Protein AF-A0A2G3ABL8-F1 (afdb_monomer_lite)

Structure (mmCIF, N/CA/C/O backbone):
data_AF-A0A2G3ABL8-F1
#
_entry.id   AF-A0A2G3ABL8-F1
#
loop_
_atom_site.group_PDB
_atom_site.id
_atom_site.type_symbol
_atom_site.label_atom_id
_atom_site.label_alt_id
_atom_site.label_comp_id
_atom_site.label_asym_id
_atom_site.label_entity_id
_atom_site.label_seq_id
_atom_site.pdbx_PDB_ins_code
_atom_site.Cartn_x
_atom_site.Cartn_y
_atom_site.Cartn_z
_atom_site.occupancy
_atom_site.B_iso_or_equiv
_atom_site.auth_seq_id
_atom_site.auth_co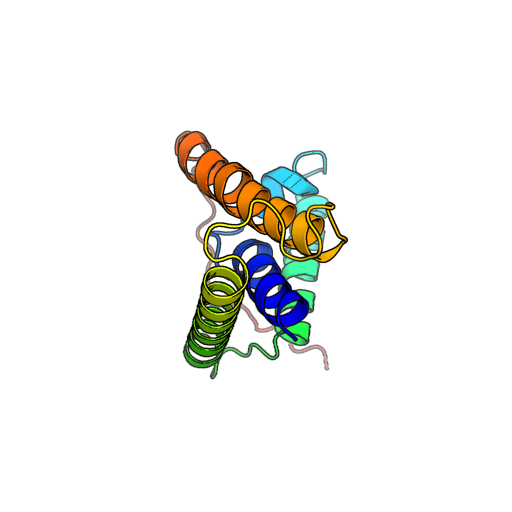mp_id
_atom_site.auth_asym_id
_atom_site.auth_atom_id
_atom_site.pdbx_PDB_model_num
ATOM 1 N N . MET A 1 1 ? 11.559 -7.646 -4.148 1.00 65.94 1 MET A N 1
ATOM 2 C CA . MET A 1 1 ? 11.955 -6.486 -3.322 1.00 65.94 1 MET A CA 1
ATOM 3 C C . MET A 1 1 ? 11.140 -5.271 -3.714 1.00 65.94 1 MET A C 1
ATOM 5 O O . MET A 1 1 ? 10.282 -4.926 -2.933 1.00 65.94 1 MET A O 1
ATOM 9 N N . VAL A 1 2 ? 11.293 -4.691 -4.909 1.00 76.44 2 VAL A N 1
ATOM 10 C CA . VAL A 1 2 ? 10.477 -3.528 -5.333 1.00 76.44 2 VAL A CA 1
ATOM 11 C C . VAL A 1 2 ? 8.969 -3.807 -5.232 1.00 76.44 2 VAL A C 1
ATOM 13 O O . VAL A 1 2 ? 8.258 -3.035 -4.600 1.00 76.44 2 VAL A O 1
ATOM 16 N N . ASP A 1 3 ? 8.511 -4.955 -5.743 1.00 79.88 3 ASP A N 1
ATOM 17 C CA . ASP A 1 3 ? 7.089 -5.334 -5.701 1.00 79.88 3 ASP A CA 1
ATOM 18 C C . ASP A 1 3 ? 6.549 -5.470 -4.271 1.00 79.88 3 ASP A C 1
ATOM 20 O O . ASP A 1 3 ? 5.438 -5.042 -3.988 1.00 79.88 3 ASP A O 1
ATOM 24 N N . SER A 1 4 ? 7.346 -6.015 -3.344 1.00 86.12 4 SER A N 1
ATOM 25 C CA . SER A 1 4 ? 6.947 -6.130 -1.936 1.00 86.12 4 SER A CA 1
ATOM 26 C C . SER A 1 4 ? 6.896 -4.763 -1.251 1.00 86.12 4 SER A C 1
ATOM 28 O O . SER A 1 4 ? 5.957 -4.501 -0.517 1.00 86.12 4 SER A O 1
ATOM 30 N N . CYS A 1 5 ? 7.842 -3.863 -1.544 1.00 89.06 5 CYS A N 1
ATOM 31 C CA . CYS A 1 5 ? 7.850 -2.508 -0.985 1.00 89.06 5 CYS A CA 1
ATOM 32 C C . CYS A 1 5 ? 6.624 -1.700 -1.432 1.00 89.06 5 CYS A C 1
ATOM 34 O O . CYS A 1 5 ? 6.020 -0.979 -0.641 1.00 89.06 5 CYS A O 1
ATOM 36 N N . LEU A 1 6 ? 6.251 -1.838 -2.706 1.00 86.56 6 LEU A N 1
ATOM 37 C CA . LEU A 1 6 ? 5.073 -1.186 -3.263 1.00 86.56 6 LEU A CA 1
ATOM 38 C C . LEU A 1 6 ? 3.788 -1.789 -2.682 1.00 86.56 6 LEU A C 1
ATOM 40 O O . LEU A 1 6 ? 2.892 -1.047 -2.274 1.00 86.56 6 LEU A O 1
ATOM 44 N N . ALA A 1 7 ? 3.708 -3.123 -2.617 1.00 88.19 7 ALA A N 1
ATOM 45 C CA . ALA A 1 7 ? 2.569 -3.848 -2.057 1.00 88.19 7 ALA A CA 1
ATOM 46 C C . ALA A 1 7 ? 2.321 -3.480 -0.588 1.00 88.19 7 ALA A C 1
ATOM 48 O O . ALA A 1 7 ? 1.176 -3.213 -0.217 1.00 88.19 7 ALA A O 1
ATOM 49 N N . ASP A 1 8 ? 3.385 -3.391 0.214 1.00 92.31 8 ASP A N 1
ATOM 50 C CA . ASP A 1 8 ? 3.321 -2.982 1.619 1.00 92.31 8 ASP A CA 1
ATOM 51 C C . ASP A 1 8 ? 2.736 -1.567 1.770 1.00 92.31 8 ASP A C 1
ATOM 53 O O . ASP A 1 8 ? 1.906 -1.326 2.646 1.00 92.31 8 ASP A O 1
ATOM 57 N N . ALA A 1 9 ? 3.096 -0.638 0.879 1.00 90.25 9 ALA A N 1
ATOM 58 C CA . ALA A 1 9 ? 2.546 0.715 0.894 1.00 90.25 9 ALA A CA 1
ATOM 59 C C . ALA A 1 9 ? 1.064 0.768 0.502 1.00 90.25 9 ALA A C 1
ATOM 61 O O . ALA A 1 9 ? 0.288 1.468 1.149 1.00 90.25 9 ALA A O 1
ATOM 62 N N . ILE A 1 10 ? 0.633 0.001 -0.506 1.00 87.25 10 ILE A N 1
ATOM 63 C CA . ILE A 1 10 ? -0.789 -0.043 -0.884 1.00 87.25 10 ILE A CA 1
ATOM 64 C C . ILE A 1 10 ? -1.639 -0.681 0.207 1.00 87.25 10 ILE A C 1
ATOM 66 O O . ILE A 1 10 ? -2.708 -0.160 0.527 1.00 87.25 10 ILE A O 1
ATOM 70 N N . ILE A 1 11 ? -1.204 -1.811 0.768 1.00 89.31 11 ILE A N 1
ATOM 71 C CA . ILE A 1 11 ? -1.994 -2.493 1.793 1.00 89.31 11 ILE A CA 1
ATOM 72 C C . ILE A 1 11 ? -2.070 -1.644 3.067 1.00 89.31 11 ILE A C 1
ATOM 74 O O . ILE A 1 11 ? -3.128 -1.596 3.696 1.00 89.31 11 ILE A O 1
ATOM 78 N N . TYR A 1 12 ? -0.996 -0.914 3.391 1.00 90.38 12 TYR A N 1
ATOM 79 C CA . TYR A 1 12 ? -1.000 0.092 4.445 1.00 90.38 12 TYR A CA 1
ATOM 80 C C . TYR A 1 12 ? -2.015 1.202 4.159 1.00 90.38 12 TYR A C 1
ATOM 82 O O . TYR A 1 12 ? -2.906 1.421 4.972 1.00 90.38 12 TYR A O 1
ATOM 90 N N . GLU A 1 13 ? -1.938 1.867 3.005 1.00 87.00 13 GLU A N 1
ATOM 91 C CA . GLU A 1 13 ? -2.852 2.963 2.653 1.00 87.00 13 GLU A CA 1
ATOM 92 C C . GLU A 1 13 ? -4.316 2.530 2.647 1.00 87.00 13 GLU A C 1
ATOM 94 O O . GLU A 1 13 ? -5.188 3.214 3.179 1.00 87.00 13 GLU A O 1
ATOM 99 N N . LEU A 1 14 ? -4.595 1.355 2.089 1.00 86.06 14 LEU A N 1
ATOM 100 C CA . LEU A 1 14 ? -5.953 0.854 1.950 1.00 86.06 14 LEU A CA 1
ATOM 101 C C . LEU A 1 14 ? -6.607 0.540 3.303 1.00 86.06 14 LEU A C 1
ATOM 103 O O . LEU A 1 14 ? -7.779 0.859 3.496 1.00 86.06 14 LEU A O 1
ATOM 107 N N . TRP A 1 15 ? -5.875 -0.106 4.215 1.00 87.06 15 TRP A N 1
ATOM 108 C CA . TRP A 1 15 ? -6.448 -0.668 5.445 1.00 87.06 15 TRP A CA 1
ATOM 109 C C . TRP A 1 15 ? -6.094 0.101 6.720 1.00 87.06 15 TRP A C 1
ATOM 111 O O . TRP A 1 15 ? -6.792 -0.049 7.717 1.00 87.06 15 TRP A O 1
ATOM 121 N N . VAL A 1 16 ? -5.015 0.884 6.723 1.00 86.56 16 VAL A N 1
ATOM 122 C CA . VAL A 1 16 ? -4.489 1.554 7.926 1.00 86.56 16 VAL A CA 1
ATOM 123 C C . VAL A 1 16 ? -4.381 3.070 7.743 1.00 86.56 16 VAL A C 1
ATOM 125 O O . VAL A 1 16 ? -4.754 3.800 8.653 1.00 86.56 16 VAL A O 1
ATOM 128 N N . GLY A 1 17 ? -3.867 3.540 6.601 1.00 77.12 17 GLY A N 1
ATOM 129 C CA . GLY A 1 17 ? -3.605 4.961 6.338 1.00 77.12 17 GLY A CA 1
ATOM 130 C C . GLY A 1 17 ? -4.843 5.776 5.951 1.00 77.12 17 GLY A C 1
ATOM 131 O O . GLY A 1 17 ? -4.972 6.930 6.351 1.00 77.12 17 GLY A O 1
ATOM 132 N N . SER A 1 18 ? -5.775 5.182 5.201 1.00 70.38 18 SER A N 1
ATOM 133 C CA . SER A 1 18 ? -7.065 5.799 4.880 1.00 70.38 18 SER A CA 1
ATOM 134 C C . SER A 1 18 ? -8.001 5.774 6.094 1.00 70.38 18 SER A C 1
ATOM 136 O O . SER A 1 18 ? -7.919 4.860 6.913 1.00 70.38 18 SER A O 1
ATOM 138 N N . ASN A 1 19 ? -8.974 6.695 6.160 1.00 64.56 19 ASN A N 1
ATOM 139 C CA . ASN A 1 19 ? -10.035 6.759 7.187 1.00 64.56 19 ASN A CA 1
ATOM 140 C C . ASN A 1 19 ? -10.929 5.491 7.275 1.00 64.56 19 ASN A C 1
ATOM 142 O O . ASN A 1 19 ? -12.007 5.518 7.861 1.00 64.56 19 ASN A O 1
ATOM 146 N N . GLY A 1 20 ? -10.551 4.381 6.640 1.00 63.66 20 GLY A N 1
ATOM 147 C CA . GLY A 1 20 ? -11.276 3.115 6.620 1.00 63.66 20 GLY A CA 1
ATOM 148 C C . GLY A 1 20 ? -12.503 3.096 5.720 1.00 63.66 20 GLY A C 1
ATOM 149 O O . GLY A 1 20 ? -12.925 2.031 5.262 1.00 63.66 20 GLY A O 1
ATOM 150 N N . THR A 1 21 ? -13.033 4.273 5.392 1.00 68.19 21 THR A N 1
ATOM 151 C CA . THR A 1 21 ? -14.208 4.458 4.540 1.00 68.19 21 THR A CA 1
ATOM 152 C C . THR A 1 21 ? -13.988 3.881 3.145 1.00 68.19 21 THR A C 1
ATOM 154 O O . THR A 1 21 ? -14.873 3.218 2.610 1.00 68.19 21 THR A O 1
ATOM 157 N N . SER A 1 22 ? -12.793 4.052 2.570 1.00 72.06 22 SER A N 1
ATOM 158 C CA . SER A 1 22 ? -12.472 3.571 1.221 1.00 72.06 22 SER A CA 1
ATOM 159 C C . SER A 1 22 ? -12.515 2.046 1.125 1.00 72.06 22 SER A C 1
ATOM 161 O O . SER A 1 22 ? -13.251 1.505 0.303 1.00 72.06 22 SER A O 1
ATOM 163 N N . ALA A 1 23 ? -11.789 1.332 1.991 1.00 78.88 23 ALA A N 1
ATOM 164 C CA . ALA A 1 23 ? -11.785 -0.130 1.976 1.00 78.88 23 ALA A CA 1
ATOM 165 C C . ALA A 1 23 ? -13.161 -0.714 2.317 1.00 78.88 23 ALA A C 1
ATOM 167 O O . ALA A 1 23 ? -13.592 -1.674 1.678 1.00 78.88 23 ALA A O 1
ATOM 168 N N . HIS A 1 24 ? -13.883 -0.114 3.270 1.00 78.38 24 HIS A N 1
ATOM 169 C CA . HIS A 1 24 ? -15.243 -0.543 3.581 1.00 78.38 24 HIS A CA 1
ATOM 170 C C . HIS A 1 24 ? -16.181 -0.371 2.379 1.00 78.38 24 HIS A C 1
ATOM 172 O O . HIS A 1 24 ? -16.901 -1.302 2.027 1.00 78.38 24 HIS A O 1
ATOM 178 N N . LYS A 1 25 ? -16.115 0.770 1.686 1.00 79.81 25 LYS A N 1
ATOM 179 C CA . LYS A 1 25 ? -16.940 1.055 0.506 1.00 79.81 25 LYS A CA 1
ATOM 180 C C . LYS A 1 25 ? -16.632 0.136 -0.678 1.00 79.81 25 LYS A C 1
ATOM 182 O O . LYS A 1 25 ? -17.556 -0.251 -1.387 1.00 79.81 25 LYS A O 1
ATOM 187 N N . ILE A 1 26 ? -15.366 -0.232 -0.887 1.00 82.06 26 ILE A N 1
ATOM 188 C CA . ILE A 1 26 ? -14.959 -1.123 -1.987 1.00 82.06 26 ILE A CA 1
ATOM 189 C C . ILE A 1 26 ? -15.337 -2.581 -1.701 1.00 82.06 26 ILE A C 1
ATOM 191 O O . ILE A 1 26 ? -15.856 -3.254 -2.585 1.00 82.06 26 ILE A O 1
ATOM 195 N N . TYR A 1 27 ? -15.042 -3.083 -0.498 1.00 84.00 27 TYR A N 1
ATOM 196 C CA . TYR A 1 27 ? -15.067 -4.527 -0.226 1.00 84.00 27 TYR A CA 1
ATOM 197 C C . TYR A 1 27 ? -16.273 -4.994 0.589 1.00 84.00 27 TYR A C 1
ATOM 199 O O . TYR A 1 27 ? -16.591 -6.182 0.571 1.00 84.00 27 TYR A O 1
ATOM 207 N N . TYR A 1 28 ? -16.930 -4.093 1.322 1.00 85.06 28 TYR A N 1
ATOM 208 C CA . TYR A 1 28 ? -17.935 -4.457 2.322 1.00 85.06 28 TYR A CA 1
ATOM 209 C C . TYR A 1 28 ? -19.237 -3.652 2.229 1.00 85.06 28 TYR A C 1
ATOM 211 O O . TYR A 1 28 ? -20.122 -3.877 3.050 1.00 85.06 28 TYR A O 1
ATOM 219 N N . SER A 1 29 ? -19.391 -2.770 1.237 1.00 83.88 29 SER A N 1
ATOM 220 C CA . SER A 1 29 ? -20.607 -1.960 1.046 1.00 83.88 29 SER A CA 1
ATOM 221 C C . SER A 1 29 ? -21.858 -2.798 0.778 1.00 83.88 29 SER A C 1
ATOM 223 O O . SER A 1 29 ? -22.952 -2.409 1.179 1.00 83.88 29 SER A O 1
ATOM 225 N N . ASP A 1 30 ? -21.696 -3.974 0.169 1.00 89.44 30 ASP A N 1
ATOM 226 C CA . ASP A 1 30 ? -22.790 -4.916 -0.090 1.00 89.44 30 ASP A CA 1
ATOM 227 C C . ASP A 1 30 ? -23.194 -5.740 1.150 1.00 89.44 30 ASP A C 1
ATOM 229 O O . ASP A 1 30 ? -24.176 -6.489 1.116 1.00 89.44 30 ASP A O 1
ATOM 233 N N . LEU A 1 31 ? -22.437 -5.653 2.252 1.00 87.44 31 LEU A N 1
ATOM 234 C CA . LEU A 1 31 ? -22.686 -6.442 3.456 1.00 87.44 31 LEU A CA 1
ATOM 235 C C . LEU A 1 31 ? -23.577 -5.693 4.456 1.00 87.44 31 LEU A C 1
ATOM 237 O O . LEU A 1 31 ? -23.387 -4.500 4.695 1.00 87.44 31 LEU A O 1
ATOM 241 N N . PRO A 1 32 ? -24.494 -6.397 5.149 1.00 88.31 32 PRO A N 1
ATOM 242 C CA . PRO A 1 32 ? -25.225 -5.821 6.269 1.00 88.31 32 PRO A CA 1
ATOM 243 C C . PRO A 1 32 ? -24.288 -5.313 7.371 1.00 88.31 32 PRO A C 1
ATOM 245 O O . PRO A 1 32 ? -23.268 -5.938 7.684 1.00 88.31 32 PRO A O 1
ATOM 248 N N . TRP A 1 33 ? -24.693 -4.219 8.014 1.00 80.00 33 TRP A N 1
ATOM 249 C CA . TRP A 1 33 ? -23.832 -3.394 8.862 1.00 80.00 33 TRP A CA 1
ATOM 250 C C . TRP A 1 33 ? -23.002 -4.123 9.935 1.00 80.00 33 TRP A C 1
ATOM 252 O O . TRP A 1 33 ? -21.802 -3.851 9.979 1.00 80.00 33 TRP A O 1
ATOM 262 N N . PRO A 1 34 ? -23.482 -5.080 10.761 1.00 87.06 34 PRO A N 1
ATOM 263 C CA . PRO A 1 34 ? -22.551 -5.639 11.740 1.00 87.06 34 PRO A CA 1
ATOM 264 C C . PRO A 1 34 ? -21.496 -6.529 11.065 1.00 87.06 34 PRO A C 1
ATOM 266 O O . PRO A 1 34 ? -20.335 -6.542 11.467 1.00 87.06 34 PRO A O 1
ATOM 269 N N . ILE A 1 35 ? -21.864 -7.234 9.992 1.00 89.06 35 ILE A N 1
ATOM 270 C CA . ILE A 1 35 ? -20.979 -8.186 9.313 1.00 89.06 35 ILE A CA 1
ATOM 271 C C . ILE A 1 35 ? -19.871 -7.440 8.565 1.00 89.06 35 ILE A C 1
ATOM 273 O O . ILE A 1 35 ? -18.699 -7.790 8.711 1.00 89.06 35 ILE A O 1
ATOM 277 N N . GLY A 1 36 ? -20.224 -6.390 7.815 1.00 88.00 36 GLY A N 1
ATOM 278 C CA . GLY A 1 36 ? -19.246 -5.571 7.097 1.00 88.00 36 GLY A CA 1
ATOM 279 C C . GLY A 1 36 ? -18.249 -4.891 8.039 1.00 88.00 36 GLY A C 1
ATOM 280 O O . GLY A 1 36 ? -17.052 -4.846 7.754 1.00 88.00 36 GLY A O 1
ATOM 281 N N . LYS A 1 37 ? -18.715 -4.424 9.205 1.00 84.38 37 LYS A N 1
ATOM 282 C CA . LYS A 1 37 ? -17.852 -3.800 10.217 1.00 84.38 37 LYS A CA 1
ATOM 283 C C . LYS A 1 37 ? -16.860 -4.794 10.828 1.00 84.38 37 LYS A C 1
ATOM 285 O O . LYS A 1 37 ? -15.671 -4.490 10.906 1.00 84.38 37 LYS A O 1
ATOM 290 N N . ILE A 1 38 ? -17.318 -5.986 11.222 1.00 88.12 38 ILE A N 1
ATOM 291 C CA . ILE A 1 38 ? -16.449 -7.022 11.809 1.00 88.12 38 ILE A CA 1
ATOM 292 C C . ILE A 1 38 ? -15.399 -7.493 10.796 1.00 88.12 38 ILE A C 1
ATOM 294 O O . ILE A 1 38 ? -14.222 -7.618 11.139 1.00 88.12 38 ILE A O 1
ATOM 298 N N . MET A 1 39 ? -15.805 -7.721 9.542 1.00 89.62 39 MET A N 1
ATOM 299 C CA . MET A 1 39 ? -14.888 -8.090 8.457 1.00 89.62 39 MET A CA 1
ATOM 300 C C . MET A 1 39 ? -13.804 -7.026 8.252 1.00 89.62 39 MET A C 1
ATOM 302 O O . MET A 1 39 ? -12.623 -7.362 8.160 1.00 89.62 39 MET A O 1
ATOM 306 N N . TYR A 1 40 ? -14.188 -5.746 8.255 1.00 88.81 40 TYR A N 1
ATOM 307 C CA . TYR A 1 40 ? -13.250 -4.631 8.158 1.00 88.81 40 TYR A CA 1
ATOM 308 C C . TYR A 1 40 ? -12.226 -4.637 9.299 1.00 88.81 40 TYR A C 1
ATOM 310 O O . TYR A 1 40 ? -11.028 -4.684 9.032 1.00 88.81 40 TYR A O 1
ATOM 318 N N . LEU A 1 41 ? -12.670 -4.672 10.560 1.00 89.44 41 LEU A N 1
ATOM 319 C CA . LEU A 1 41 ? -11.770 -4.653 11.723 1.00 89.44 41 LEU A CA 1
ATOM 320 C C . LEU A 1 41 ? -10.796 -5.837 11.724 1.00 89.44 41 LEU A C 1
ATOM 322 O O . LEU A 1 41 ? -9.608 -5.668 12.002 1.00 89.44 41 LEU A O 1
ATOM 326 N N . LYS A 1 42 ? -11.278 -7.028 11.346 1.00 91.62 42 LYS A N 1
ATOM 327 C CA . LYS A 1 42 ? -10.431 -8.215 11.195 1.00 91.62 42 LYS A CA 1
ATOM 328 C C . LYS A 1 42 ? -9.333 -7.987 10.158 1.00 91.62 42 LYS A C 1
ATOM 330 O O . LYS A 1 42 ? -8.184 -8.350 10.400 1.00 91.62 42 LYS A O 1
ATOM 335 N N . GLN A 1 43 ? -9.675 -7.386 9.022 1.00 91.88 43 GLN A N 1
ATOM 336 C CA . GLN A 1 43 ? -8.713 -7.131 7.959 1.00 91.88 43 GLN A CA 1
ATOM 337 C C . GLN A 1 43 ? -7.669 -6.088 8.375 1.00 91.88 43 GLN A C 1
ATOM 339 O O . GLN A 1 43 ? -6.479 -6.320 8.175 1.00 91.88 43 GLN A O 1
ATOM 344 N N . VAL A 1 44 ? -8.083 -5.001 9.037 1.00 90.56 44 VAL A N 1
ATOM 345 C CA . VAL A 1 44 ? -7.155 -4.007 9.609 1.00 90.56 44 VAL A CA 1
ATOM 346 C C . VAL A 1 44 ? -6.182 -4.668 10.583 1.00 90.56 44 VAL A C 1
ATOM 348 O O . VAL A 1 44 ? -4.976 -4.438 10.506 1.00 90.56 44 VAL A O 1
ATOM 351 N N . HIS A 1 45 ? -6.683 -5.527 11.473 1.00 91.88 45 HIS A N 1
ATOM 352 C CA . HIS A 1 45 ? -5.843 -6.243 12.428 1.00 91.88 45 HIS A CA 1
ATOM 353 C C . HIS A 1 45 ? -4.810 -7.138 11.727 1.00 91.88 45 HIS A C 1
ATOM 355 O O . HIS A 1 45 ? -3.625 -7.081 12.047 1.00 91.88 45 HIS A O 1
ATOM 361 N N . VAL A 1 46 ? -5.237 -7.925 10.734 1.00 94.00 46 VAL A N 1
ATOM 362 C CA . VAL A 1 46 ? -4.337 -8.785 9.948 1.00 94.00 46 VAL A CA 1
ATOM 363 C C . VAL A 1 46 ? -3.256 -7.963 9.245 1.00 94.00 46 VAL A C 1
ATOM 365 O O . VAL A 1 46 ? -2.086 -8.337 9.284 1.00 94.00 46 VAL A O 1
ATOM 368 N N . VAL A 1 47 ? -3.613 -6.826 8.646 1.00 92.94 47 VAL A N 1
ATOM 369 C CA . VAL A 1 47 ? -2.647 -5.958 7.958 1.00 92.94 47 VAL A CA 1
ATOM 370 C C . VAL A 1 47 ? -1.646 -5.346 8.935 1.00 92.94 47 VAL A C 1
ATOM 372 O O . VAL A 1 47 ? -0.449 -5.358 8.653 1.00 92.94 47 VAL A O 1
ATOM 375 N N . LYS A 1 48 ? -2.092 -4.891 10.113 1.00 92.50 48 LYS A N 1
ATOM 376 C CA . LYS A 1 48 ? -1.181 -4.415 11.166 1.00 92.50 48 LYS A CA 1
ATOM 377 C C . LYS A 1 48 ? -0.173 -5.497 11.570 1.00 92.50 48 LYS A C 1
ATOM 379 O O . LYS A 1 48 ? 1.007 -5.189 11.692 1.00 92.50 48 LYS A O 1
ATOM 384 N N . GLN A 1 49 ? -0.599 -6.757 11.694 1.00 93.00 49 GLN A N 1
ATOM 385 C CA . GLN A 1 49 ? 0.306 -7.878 11.989 1.00 93.00 49 GLN A CA 1
ATOM 386 C C . GLN A 1 49 ? 1.313 -8.134 10.859 1.00 93.00 49 GLN A C 1
ATOM 388 O O . GLN A 1 49 ? 2.506 -8.251 11.126 1.00 93.00 49 GLN A O 1
ATOM 393 N N . ILE A 1 50 ? 0.858 -8.171 9.599 1.00 92.06 50 ILE A N 1
ATOM 394 C CA . ILE A 1 50 ? 1.730 -8.367 8.424 1.00 92.06 50 ILE A CA 1
ATOM 395 C C . ILE A 1 50 ? 2.801 -7.272 8.349 1.00 92.06 50 ILE A C 1
ATOM 397 O O . ILE A 1 50 ? 3.966 -7.561 8.089 1.00 92.06 50 ILE A O 1
ATOM 401 N N . LEU A 1 51 ? 2.418 -6.024 8.622 1.00 92.56 51 LEU A N 1
ATOM 402 C CA . LEU A 1 51 ? 3.313 -4.870 8.569 1.00 92.56 51 LEU A CA 1
ATOM 403 C C . LEU A 1 51 ? 4.101 -4.646 9.871 1.00 92.56 51 LEU A C 1
ATOM 405 O O . LEU A 1 51 ? 4.914 -3.720 9.939 1.00 92.56 51 LEU A O 1
ATOM 409 N N . GLY A 1 52 ? 3.887 -5.461 10.908 1.00 91.69 52 GLY A N 1
ATOM 410 C CA . GLY A 1 52 ? 4.532 -5.304 12.215 1.00 91.69 52 GLY A CA 1
ATOM 411 C C . GLY A 1 52 ? 4.197 -3.981 12.915 1.00 91.69 52 GLY A C 1
ATOM 412 O O . GLY A 1 52 ? 5.043 -3.428 13.619 1.00 91.69 52 GLY A O 1
ATOM 413 N N . ILE A 1 53 ? 2.994 -3.448 12.685 1.00 91.62 53 ILE A N 1
ATOM 414 C CA . ILE A 1 53 ? 2.509 -2.194 13.264 1.00 91.62 53 ILE A CA 1
ATOM 415 C C . ILE A 1 53 ? 1.913 -2.469 14.644 1.00 91.62 53 ILE A C 1
ATOM 417 O O . ILE A 1 53 ? 0.957 -3.229 14.797 1.00 91.62 53 ILE A O 1
ATOM 421 N N . THR A 1 54 ? 2.455 -1.788 15.642 1.00 89.88 54 THR A N 1
ATOM 422 C CA . THR A 1 54 ? 1.976 -1.730 17.021 1.00 89.88 54 THR A CA 1
ATOM 423 C C . THR A 1 54 ? 1.661 -0.279 17.384 1.00 89.88 54 THR A C 1
ATOM 425 O O . THR A 1 54 ? 2.064 0.650 16.682 1.00 89.88 54 THR A O 1
ATOM 428 N N . LYS A 1 55 ? 0.950 -0.054 18.496 1.00 84.69 55 LYS A N 1
ATOM 429 C CA . LYS A 1 55 ? 0.628 1.310 18.959 1.00 84.69 55 LYS A CA 1
ATOM 430 C C . LYS A 1 55 ? 1.877 2.164 19.194 1.00 84.69 55 LYS A C 1
ATOM 432 O O . LYS A 1 55 ? 1.864 3.359 18.939 1.00 84.69 55 LYS A O 1
ATOM 437 N N . GLU A 1 56 ? 2.957 1.539 19.652 1.00 87.88 56 GLU A N 1
ATOM 438 C CA . GLU A 1 56 ? 4.205 2.222 20.004 1.00 87.88 56 GLU A CA 1
ATOM 439 C C . GLU A 1 56 ? 5.061 2.586 18.785 1.00 87.88 56 GLU A C 1
ATOM 441 O O . GLU A 1 56 ? 5.861 3.515 18.856 1.00 87.88 56 GLU A O 1
ATOM 446 N N . ASN A 1 57 ? 4.919 1.859 17.671 1.00 90.62 57 ASN A N 1
ATOM 447 C CA . ASN A 1 57 ? 5.780 2.018 16.499 1.00 90.62 57 ASN A CA 1
ATOM 448 C C . ASN A 1 57 ? 5.051 2.552 15.259 1.00 90.62 57 ASN A C 1
ATOM 450 O O . ASN A 1 57 ? 5.671 2.630 14.200 1.00 90.62 57 ASN A O 1
ATOM 454 N N . VAL A 1 58 ? 3.768 2.914 15.375 1.00 88.56 58 VAL A N 1
ATOM 455 C CA . VAL A 1 58 ? 2.905 3.252 14.232 1.00 88.56 58 VAL A CA 1
ATOM 456 C C . VAL A 1 58 ? 3.513 4.321 13.324 1.00 88.56 58 VAL A C 1
ATOM 458 O O . VAL A 1 58 ? 3.605 4.105 12.118 1.00 88.56 58 VAL A O 1
ATOM 461 N N . GLU A 1 59 ? 4.026 5.413 13.893 1.00 89.19 59 GLU A N 1
ATOM 462 C CA . GLU A 1 59 ? 4.635 6.499 13.114 1.00 89.19 59 GLU A CA 1
ATOM 463 C C . GLU A 1 59 ? 5.958 6.081 12.466 1.00 89.19 59 GLU A C 1
ATOM 465 O O . GLU A 1 59 ? 6.219 6.416 11.314 1.00 89.19 59 GLU A O 1
ATOM 470 N N . ILE A 1 60 ? 6.776 5.294 13.171 1.00 91.62 60 ILE A N 1
ATOM 471 C CA . ILE A 1 60 ? 8.057 4.804 12.643 1.00 91.62 60 ILE A CA 1
ATOM 472 C C . ILE A 1 60 ? 7.807 3.849 11.472 1.00 91.62 60 ILE A C 1
ATOM 474 O O . ILE A 1 60 ? 8.414 3.982 10.415 1.00 91.62 60 ILE A O 1
ATOM 478 N N . ARG A 1 61 ? 6.875 2.903 11.631 1.00 91.62 61 ARG A N 1
ATOM 479 C CA . ARG A 1 61 ? 6.540 1.922 10.589 1.00 91.62 61 ARG A CA 1
ATOM 480 C C . ARG A 1 61 ? 5.915 2.583 9.372 1.00 91.62 61 ARG A C 1
ATOM 482 O O . ARG A 1 61 ? 6.232 2.197 8.252 1.00 91.62 61 ARG A O 1
ATOM 489 N N . LYS A 1 62 ? 5.055 3.576 9.584 1.00 90.88 62 LYS A N 1
ATOM 490 C CA . LYS A 1 62 ? 4.500 4.406 8.517 1.00 90.88 62 LYS A CA 1
ATOM 491 C C . LYS A 1 62 ? 5.610 5.081 7.706 1.00 90.88 62 LYS A C 1
ATOM 493 O O . LYS A 1 62 ? 5.624 4.953 6.484 1.00 90.88 62 LYS A O 1
ATOM 498 N N . GLU A 1 63 ? 6.558 5.736 8.374 1.00 92.50 63 GLU A N 1
ATOM 499 C CA . GLU A 1 63 ? 7.690 6.394 7.711 1.00 92.50 63 GLU A CA 1
ATOM 500 C C . GLU A 1 63 ? 8.570 5.398 6.940 1.00 92.50 63 GLU A C 1
ATOM 502 O O . GLU A 1 63 ? 8.922 5.650 5.785 1.00 92.50 63 GLU A O 1
ATOM 507 N N . ASP A 1 64 ? 8.870 4.236 7.532 1.00 93.50 64 ASP A N 1
ATOM 508 C CA . ASP A 1 64 ? 9.627 3.165 6.872 1.00 93.50 64 ASP A CA 1
ATOM 509 C C . ASP A 1 64 ? 8.936 2.702 5.581 1.00 93.50 64 ASP A C 1
ATOM 511 O O . ASP A 1 64 ? 9.583 2.545 4.544 1.00 93.50 64 ASP A O 1
ATOM 515 N N . ILE A 1 65 ? 7.619 2.473 5.637 1.00 93.25 65 ILE A N 1
ATOM 516 C CA . ILE A 1 65 ? 6.820 1.999 4.501 1.00 93.25 65 ILE A CA 1
ATOM 517 C C . ILE A 1 65 ? 6.861 3.021 3.362 1.00 93.25 65 ILE A C 1
ATOM 519 O O . ILE A 1 65 ? 7.115 2.648 2.214 1.00 93.25 65 ILE A O 1
ATOM 523 N N . TYR A 1 66 ? 6.672 4.308 3.664 1.00 91.81 66 TYR A N 1
ATOM 524 C CA . TYR A 1 66 ? 6.716 5.352 2.642 1.00 91.81 66 TYR A CA 1
ATOM 525 C C . TYR A 1 66 ? 8.114 5.581 2.079 1.00 91.81 66 TYR A C 1
ATOM 527 O O . TYR A 1 66 ? 8.258 5.723 0.864 1.00 91.81 66 TYR A O 1
ATOM 535 N N . THR A 1 67 ? 9.144 5.566 2.925 1.00 94.12 67 THR A N 1
ATOM 536 C CA . THR A 1 67 ? 10.539 5.694 2.483 1.00 94.12 67 THR A CA 1
ATOM 537 C C . THR A 1 67 ? 10.896 4.560 1.527 1.00 94.12 67 THR A C 1
ATOM 539 O O . THR A 1 67 ? 11.381 4.793 0.422 1.00 94.12 67 THR A O 1
ATOM 542 N N . ASN A 1 68 ? 10.555 3.327 1.899 1.00 92.88 68 ASN A N 1
ATOM 543 C CA . ASN A 1 68 ? 10.816 2.141 1.0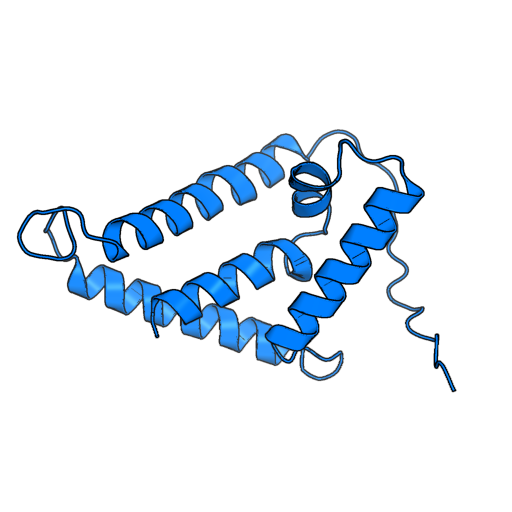96 1.00 92.88 68 ASN A CA 1
ATOM 544 C C . ASN A 1 68 ? 10.047 2.149 -0.240 1.00 92.88 68 ASN A C 1
ATOM 546 O O . ASN A 1 68 ? 10.584 1.759 -1.279 1.00 92.88 68 ASN A O 1
ATOM 550 N N . ALA A 1 69 ? 8.801 2.631 -0.243 1.00 91.06 69 ALA A N 1
ATOM 551 C CA . ALA A 1 69 ? 8.033 2.818 -1.470 1.00 91.06 69 ALA A CA 1
ATOM 552 C C . ALA A 1 69 ? 8.639 3.905 -2.371 1.00 91.06 69 ALA A C 1
ATOM 554 O O . ALA A 1 69 ? 8.730 3.721 -3.584 1.00 91.06 69 ALA A O 1
ATOM 555 N N . ASN A 1 70 ? 9.100 5.017 -1.796 1.00 91.00 70 ASN A N 1
ATOM 556 C CA . ASN A 1 70 ? 9.756 6.087 -2.542 1.00 91.00 70 ASN A CA 1
ATOM 557 C C . ASN A 1 70 ? 11.083 5.625 -3.167 1.00 91.00 70 ASN A C 1
ATOM 559 O O . ASN A 1 70 ? 11.356 5.922 -4.333 1.00 91.00 70 ASN A O 1
ATOM 563 N N . ASP A 1 71 ? 11.877 4.843 -2.440 1.00 93.19 71 ASP A N 1
ATOM 564 C CA . ASP A 1 71 ? 13.105 4.238 -2.960 1.00 93.19 71 ASP A CA 1
ATOM 565 C C . ASP A 1 71 ? 12.802 3.254 -4.099 1.00 93.19 71 ASP A C 1
ATOM 567 O O . ASP A 1 71 ? 13.468 3.266 -5.140 1.00 93.19 71 ASP A O 1
ATOM 571 N N . ALA A 1 72 ? 11.744 2.450 -3.950 1.00 90.38 72 ALA A N 1
ATOM 572 C CA . ALA A 1 72 ? 11.254 1.547 -4.986 1.00 90.38 72 ALA A CA 1
ATOM 573 C C . ALA A 1 72 ? 10.825 2.308 -6.255 1.00 90.38 72 ALA A C 1
ATOM 575 O O . ALA A 1 72 ? 11.255 1.956 -7.356 1.00 90.38 72 ALA A O 1
ATOM 576 N N . PHE A 1 73 ? 10.051 3.389 -6.121 1.00 87.12 73 PHE A N 1
ATOM 577 C CA . PHE A 1 73 ? 9.673 4.245 -7.249 1.00 87.12 73 PHE A CA 1
ATOM 578 C C . PHE A 1 73 ? 10.875 4.939 -7.889 1.00 87.12 73 PHE A C 1
ATOM 580 O O . PHE A 1 73 ? 10.956 5.019 -9.114 1.00 87.12 73 PHE A O 1
ATOM 587 N N . THR A 1 74 ? 11.839 5.393 -7.089 1.00 89.69 74 THR A N 1
ATOM 588 C CA . THR A 1 74 ? 13.075 6.012 -7.584 1.00 89.69 74 THR A CA 1
ATOM 589 C C . THR A 1 74 ? 13.889 5.018 -8.413 1.00 89.69 74 THR A C 1
ATOM 591 O O . THR A 1 74 ? 14.351 5.344 -9.512 1.00 89.69 74 THR A O 1
ATOM 594 N N . ALA A 1 75 ? 14.011 3.775 -7.940 1.00 89.00 75 ALA A N 1
ATOM 595 C CA . ALA A 1 75 ? 14.669 2.700 -8.672 1.00 89.00 75 ALA A CA 1
ATOM 596 C C . ALA A 1 75 ? 13.930 2.352 -9.975 1.00 89.00 75 ALA A C 1
ATOM 598 O O . ALA A 1 75 ? 14.569 2.193 -11.017 1.00 89.00 75 ALA A O 1
ATOM 599 N N . LEU A 1 76 ? 12.594 2.275 -9.942 1.00 85.56 76 LEU A N 1
ATOM 600 C CA . LEU A 1 76 ? 11.771 2.023 -11.129 1.00 85.56 76 LEU A CA 1
ATOM 601 C C . LEU A 1 76 ? 11.886 3.152 -12.155 1.00 85.56 76 LEU A C 1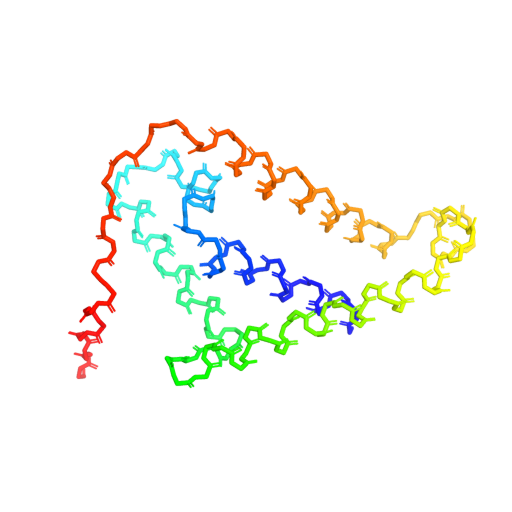
ATOM 603 O O . LEU A 1 76 ? 12.105 2.878 -13.330 1.00 85.56 76 LEU A O 1
ATOM 607 N N . SER A 1 77 ? 11.818 4.409 -11.723 1.00 86.56 77 SER A N 1
ATOM 608 C CA . SER A 1 77 ? 11.969 5.579 -12.594 1.00 86.56 77 SER A CA 1
ATOM 609 C C . SER A 1 77 ? 13.340 5.599 -13.278 1.00 86.56 77 SER A C 1
ATOM 611 O O . SER A 1 77 ? 13.438 5.725 -14.499 1.00 86.56 77 SER A O 1
ATOM 613 N N . THR A 1 78 ? 14.405 5.341 -12.511 1.00 86.69 78 THR A N 1
ATOM 614 C CA . THR A 1 78 ? 15.776 5.244 -13.043 1.00 86.69 78 THR A CA 1
ATOM 615 C C . THR A 1 78 ? 15.910 4.118 -14.070 1.00 86.69 78 THR A C 1
ATOM 617 O O . THR A 1 78 ? 16.630 4.251 -15.057 1.00 86.69 78 THR A O 1
ATOM 620 N N . ARG A 1 79 ? 15.210 3.00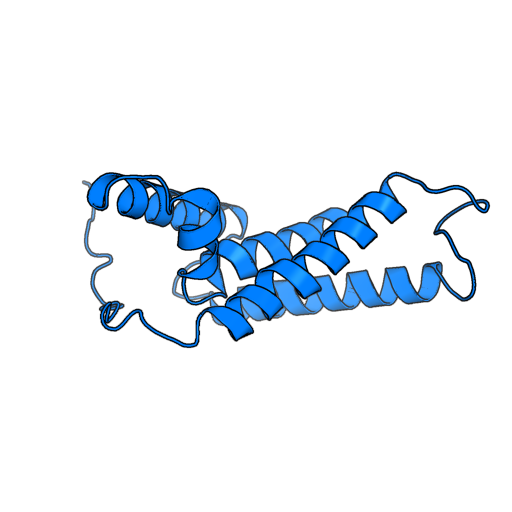2 -13.846 1.00 82.00 79 ARG A N 1
ATOM 621 C CA . ARG A 1 79 ? 15.232 1.836 -14.729 1.00 82.00 79 ARG A CA 1
ATOM 622 C C . ARG A 1 79 ? 14.412 2.030 -16.002 1.00 82.00 79 ARG A C 1
ATOM 624 O O . ARG A 1 79 ? 14.839 1.565 -17.052 1.00 82.00 79 ARG A O 1
ATOM 631 N N . SER A 1 80 ? 13.252 2.679 -15.905 1.00 74.19 80 SER A N 1
ATOM 632 C CA . SER A 1 80 ? 12.382 2.952 -17.053 1.00 74.19 80 SER A CA 1
ATOM 633 C C . SER A 1 80 ? 13.041 3.933 -18.021 1.00 74.19 80 SER A C 1
ATOM 635 O O . SER A 1 80 ? 12.906 3.773 -19.230 1.00 74.19 80 SER A O 1
ATOM 637 N N . GLY A 1 81 ? 13.791 4.922 -17.516 1.00 76.81 81 GLY A N 1
ATOM 638 C CA . GLY A 1 81 ? 14.438 5.930 -18.359 1.00 76.81 81 GLY A CA 1
ATOM 639 C C . GLY A 1 81 ? 13.445 6.563 -19.346 1.00 76.81 81 GLY A C 1
ATOM 640 O O . GLY A 1 81 ? 12.375 7.009 -18.947 1.00 76.81 81 GLY A O 1
ATOM 641 N N . GLU A 1 82 ? 13.779 6.561 -20.640 1.00 71.25 82 GLU A N 1
ATOM 642 C CA . GLU A 1 82 ? 12.885 6.990 -21.737 1.00 71.25 82 GLU A CA 1
ATOM 643 C C . GLU A 1 82 ? 12.162 5.818 -22.434 1.00 71.25 82 GLU A C 1
ATOM 645 O O . GLU A 1 82 ? 11.519 5.995 -23.470 1.00 71.25 82 GLU A O 1
ATOM 650 N N . GLN A 1 83 ? 12.298 4.596 -21.916 1.00 74.44 83 GLN A N 1
ATOM 651 C CA . GLN A 1 83 ? 11.732 3.399 -22.532 1.00 74.44 83 GLN A CA 1
ATOM 652 C C . GLN A 1 83 ? 10.270 3.217 -22.112 1.00 74.44 83 GLN A C 1
ATOM 654 O O . GLN A 1 83 ? 9.894 3.486 -20.973 1.00 74.44 83 GLN A O 1
ATOM 659 N N . ALA A 1 84 ? 9.441 2.736 -23.043 1.00 77.81 84 ALA A N 1
ATOM 660 C CA . ALA A 1 84 ? 8.012 2.509 -22.811 1.00 77.81 84 ALA A CA 1
ATOM 661 C C . ALA A 1 84 ? 7.716 1.289 -21.916 1.00 77.81 84 ALA A C 1
ATOM 663 O O . ALA A 1 84 ? 6.601 1.164 -21.416 1.00 77.81 84 ALA A O 1
ATOM 664 N N . TYR A 1 85 ? 8.698 0.402 -21.737 1.00 82.19 85 TYR A N 1
ATOM 665 C CA . TYR A 1 85 ? 8.607 -0.814 -20.933 1.00 82.19 85 TYR A CA 1
ATOM 666 C C . TYR A 1 85 ? 9.901 -1.025 -20.153 1.00 82.19 85 TYR A C 1
ATOM 668 O O . TYR A 1 85 ? 10.969 -0.572 -20.568 1.00 82.19 85 TYR A O 1
ATOM 676 N N . PHE A 1 86 ? 9.825 -1.779 -19.061 1.00 79.88 86 PHE A N 1
ATOM 677 C CA . PHE A 1 86 ? 10.976 -2.056 -18.206 1.00 79.88 86 PHE A CA 1
ATOM 678 C C . PHE A 1 86 ? 12.007 -3.026 -18.811 1.00 79.88 86 PHE A C 1
ATOM 680 O O . PHE A 1 86 ? 13.138 -3.068 -18.314 1.00 79.88 86 PHE A O 1
ATOM 687 N N . PHE A 1 87 ? 11.640 -3.822 -19.826 1.00 81.06 87 PHE A N 1
ATOM 688 C CA . PHE A 1 87 ? 12.535 -4.765 -20.511 1.00 81.06 87 PHE A CA 1
ATOM 689 C C . PHE A 1 87 ? 12.181 -4.943 -21.999 1.00 81.06 87 PHE A C 1
ATOM 691 O O . PHE A 1 87 ? 11.016 -5.129 -22.340 1.00 81.06 87 PHE A O 1
ATOM 698 N N . ASP A 1 88 ? 13.198 -4.936 -22.871 1.00 73.19 88 ASP A N 1
ATOM 699 C CA . ASP A 1 88 ? 13.174 -5.400 -24.274 1.00 73.19 88 ASP A CA 1
ATOM 700 C C . ASP A 1 88 ? 11.921 -5.038 -25.100 1.00 73.19 88 ASP A C 1
ATOM 702 O O . ASP A 1 88 ? 11.454 -5.812 -25.937 1.00 73.19 88 ASP A O 1
ATOM 706 N N . ASN A 1 89 ? 11.384 -3.831 -24.889 1.00 77.31 89 ASN A N 1
ATOM 707 C CA . ASN A 1 89 ? 10.219 -3.293 -25.596 1.00 77.31 89 ASN A CA 1
ATOM 708 C C . ASN A 1 89 ? 8.951 -4.180 -25.537 1.00 77.31 89 ASN A C 1
ATOM 710 O O . ASN A 1 89 ? 8.077 -4.073 -26.401 1.00 77.31 89 ASN A O 1
ATOM 714 N N . MET A 1 90 ? 8.846 -5.051 -24.529 1.00 78.69 90 MET A N 1
ATOM 715 C CA . MET A 1 90 ? 7.722 -5.962 -24.331 1.00 78.69 90 MET A CA 1
ATOM 716 C C . MET A 1 90 ? 7.179 -5.806 -22.907 1.00 78.69 90 MET A C 1
ATOM 718 O O . MET A 1 90 ? 7.970 -5.799 -21.964 1.00 78.69 90 MET A O 1
ATOM 722 N N . PRO A 1 91 ? 5.851 -5.713 -22.715 1.00 84.06 91 PRO A N 1
ATOM 723 C CA . PRO A 1 91 ? 5.285 -5.629 -21.378 1.00 84.06 91 PRO A CA 1
ATOM 724 C C . PRO A 1 91 ? 5.580 -6.909 -20.598 1.00 84.06 91 PRO A C 1
ATOM 726 O O . PRO A 1 91 ? 5.248 -8.017 -21.025 1.00 84.06 91 PRO A O 1
ATOM 729 N N . THR A 1 92 ? 6.189 -6.740 -19.433 1.00 87.88 92 THR A N 1
ATOM 730 C CA . THR A 1 92 ? 6.480 -7.810 -18.483 1.00 87.88 92 THR A CA 1
ATOM 731 C C . THR A 1 92 ? 5.536 -7.751 -17.286 1.00 87.88 92 THR A C 1
ATOM 733 O O . THR A 1 92 ? 4.769 -6.804 -17.111 1.00 87.88 92 THR A O 1
ATOM 736 N N . SER A 1 93 ? 5.591 -8.765 -16.417 1.00 86.56 93 SER A N 1
ATOM 737 C CA . SER A 1 93 ? 4.818 -8.764 -15.169 1.00 86.56 93 SER A CA 1
ATOM 738 C C . SER A 1 93 ? 5.141 -7.559 -14.281 1.00 86.56 93 SER A C 1
ATOM 740 O O . SER A 1 93 ? 4.271 -7.096 -13.557 1.00 86.56 93 SER A O 1
ATOM 742 N N . LEU A 1 94 ? 6.363 -7.023 -14.363 1.00 84.19 94 LEU A N 1
ATOM 743 C CA . LEU A 1 94 ? 6.763 -5.828 -13.625 1.00 84.19 94 LEU A CA 1
ATOM 744 C C . LEU A 1 94 ? 6.031 -4.577 -14.128 1.00 84.19 94 LEU A C 1
ATOM 746 O O . LEU A 1 94 ? 5.579 -3.771 -13.321 1.00 84.19 94 LEU A O 1
ATOM 750 N N . ASP A 1 95 ? 5.875 -4.438 -15.449 1.00 86.19 95 ASP A N 1
ATOM 751 C CA . ASP A 1 95 ? 5.085 -3.358 -16.049 1.00 86.19 95 ASP A CA 1
ATOM 752 C C . ASP A 1 95 ? 3.621 -3.457 -15.604 1.00 86.19 95 ASP A C 1
ATOM 754 O O . ASP A 1 95 ? 3.008 -2.448 -15.267 1.00 86.19 95 ASP A O 1
ATOM 758 N N . ALA A 1 96 ? 3.078 -4.677 -15.537 1.00 87.94 96 ALA A N 1
ATOM 759 C CA . ALA A 1 96 ? 1.718 -4.912 -15.061 1.00 87.94 96 ALA A CA 1
ATOM 760 C C . ALA A 1 96 ? 1.540 -4.517 -13.586 1.00 87.94 96 ALA A C 1
ATOM 762 O O . ALA A 1 96 ? 0.613 -3.774 -13.281 1.00 87.94 96 ALA A O 1
ATOM 763 N N . VAL A 1 97 ? 2.442 -4.947 -12.696 1.00 83.88 97 VAL A N 1
ATOM 764 C CA . VAL A 1 97 ? 2.404 -4.594 -11.263 1.00 83.88 97 VAL A CA 1
ATOM 765 C C . VAL A 1 97 ? 2.552 -3.085 -11.074 1.00 83.88 97 VAL A C 1
ATOM 767 O O . VAL A 1 97 ? 1.808 -2.478 -10.310 1.00 83.88 97 VAL A O 1
ATOM 770 N N . PHE A 1 98 ? 3.465 -2.441 -11.801 1.00 84.31 98 PHE A N 1
ATOM 771 C CA . PHE A 1 98 ? 3.624 -0.990 -11.731 1.00 84.31 98 PHE A CA 1
ATOM 772 C C . PHE A 1 98 ? 2.365 -0.244 -12.192 1.00 84.31 98 PHE A C 1
ATOM 774 O O . PHE A 1 98 ? 1.910 0.679 -11.516 1.00 84.31 98 PHE A O 1
ATOM 781 N N . VAL A 1 99 ? 1.775 -0.658 -13.318 1.00 86.00 99 VAL A N 1
ATOM 782 C CA . VAL A 1 99 ? 0.528 -0.075 -13.829 1.00 86.00 99 VAL A CA 1
ATOM 783 C C . VAL A 1 99 ? -0.627 -0.321 -12.860 1.00 86.00 99 VAL A C 1
ATOM 785 O O . VAL A 1 99 ? -1.401 0.600 -12.616 1.00 86.00 99 VAL A O 1
ATOM 788 N N . GLU A 1 100 ? -0.732 -1.510 -12.267 1.00 86.81 100 GLU A N 1
ATOM 789 C CA . GLU A 1 100 ? -1.711 -1.818 -11.220 1.00 86.81 100 GLU A CA 1
ATOM 790 C C . GLU A 1 100 ? -1.558 -0.867 -10.032 1.00 86.81 100 GLU A C 1
ATOM 792 O O . GLU A 1 100 ? -2.528 -0.221 -9.637 1.00 86.81 100 GLU A O 1
ATOM 797 N N . HIS A 1 101 ? -0.337 -0.701 -9.521 1.00 82.75 101 HIS A N 1
ATOM 798 C CA . HIS A 1 101 ? -0.048 0.211 -8.419 1.00 82.75 101 HIS A CA 1
ATOM 799 C C . HIS A 1 101 ? -0.411 1.665 -8.748 1.00 82.75 101 HIS A C 1
ATOM 801 O O . HIS A 1 101 ? -1.033 2.354 -7.932 1.00 82.75 101 HIS A O 1
ATOM 807 N N . ALA A 1 102 ? -0.062 2.132 -9.950 1.00 84.62 102 ALA A N 1
ATOM 808 C CA . ALA A 1 102 ? -0.360 3.484 -10.408 1.00 84.62 102 ALA A CA 1
ATOM 809 C C . ALA A 1 102 ? -1.870 3.705 -10.570 1.00 84.62 102 ALA A C 1
ATOM 811 O O . ALA A 1 102 ? -2.405 4.700 -10.082 1.00 84.62 102 ALA A O 1
ATOM 812 N N . LEU A 1 103 ? -2.572 2.767 -11.211 1.00 84.56 103 LEU A N 1
ATOM 813 C CA . LEU A 1 103 ? -4.020 2.833 -11.389 1.00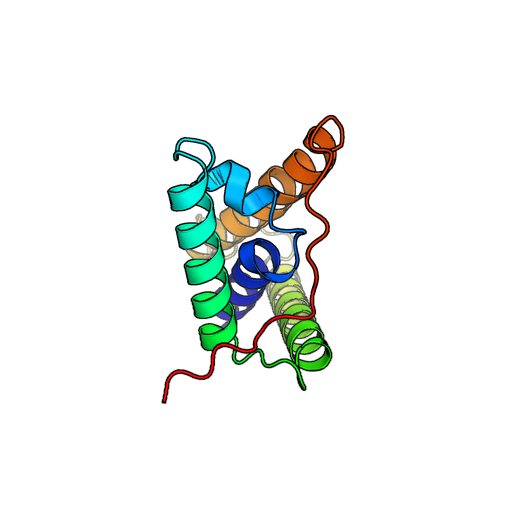 84.56 103 LEU A CA 1
ATOM 814 C C . LEU A 1 103 ? -4.746 2.758 -10.049 1.00 84.56 103 LEU A C 1
ATOM 816 O O . LEU A 1 103 ? -5.651 3.550 -9.816 1.00 84.56 103 LEU A O 1
ATOM 820 N N . PHE A 1 104 ? -4.346 1.863 -9.149 1.00 82.94 104 PHE A N 1
ATOM 821 C CA . PHE A 1 104 ? -4.969 1.748 -7.837 1.00 82.94 104 PHE A CA 1
ATOM 822 C C . PHE A 1 104 ? -4.796 3.036 -7.026 1.00 82.94 104 PHE A C 1
ATOM 824 O O . PHE A 1 104 ? -5.763 3.576 -6.499 1.00 82.94 104 PHE A O 1
ATOM 831 N N . THR A 1 105 ? -3.589 3.596 -6.993 1.00 78.44 105 THR A N 1
ATOM 832 C CA . THR A 1 105 ? -3.327 4.841 -6.258 1.00 78.44 105 THR A CA 1
ATOM 833 C C . THR A 1 105 ? -4.085 6.028 -6.863 1.00 78.44 105 THR A C 1
ATOM 835 O O . THR A 1 105 ? -4.762 6.764 -6.147 1.00 78.44 105 THR A O 1
ATOM 838 N N . LEU A 1 106 ? -4.025 6.204 -8.187 1.00 80.56 106 LEU A N 1
ATOM 839 C CA . LEU A 1 106 ? -4.638 7.348 -8.870 1.00 80.56 106 LEU A CA 1
ATOM 840 C C . LEU A 1 106 ? -6.155 7.254 -8.992 1.00 80.56 106 LEU A C 1
ATOM 842 O O . LEU A 1 106 ? -6.826 8.277 -8.963 1.00 80.56 106 LEU A O 1
ATOM 846 N N . TYR A 1 107 ? -6.708 6.060 -9.179 1.00 74.31 107 TYR A N 1
ATOM 847 C CA . TYR A 1 107 ? -8.151 5.892 -9.275 1.00 74.31 107 TYR A CA 1
ATOM 848 C C . TYR A 1 107 ? -8.722 5.590 -7.909 1.00 74.31 107 TYR A C 1
ATOM 850 O O . TYR A 1 107 ? -9.518 6.367 -7.421 1.00 74.31 107 TYR A O 1
ATOM 858 N N . VAL A 1 108 ? -8.326 4.515 -7.243 1.00 68.75 108 VAL A N 1
ATOM 859 C CA . VAL A 1 108 ? -9.032 4.081 -6.034 1.00 68.75 108 VAL A CA 1
ATOM 860 C C . VAL A 1 108 ? -8.853 5.082 -4.896 1.00 68.75 108 VAL A C 1
ATOM 862 O O . VAL A 1 108 ? -9.847 5.541 -4.345 1.00 68.75 108 VAL A O 1
ATOM 865 N N . LEU A 1 109 ? -7.628 5.498 -4.577 1.00 66.50 109 LEU A N 1
ATOM 866 C CA . LEU A 1 109 ? -7.417 6.390 -3.430 1.00 66.50 109 LEU A CA 1
ATOM 867 C C . LEU A 1 109 ? -7.846 7.835 -3.723 1.00 66.50 109 LEU A C 1
ATOM 869 O O . LEU A 1 109 ? -8.539 8.442 -2.905 1.00 66.50 109 LEU A O 1
ATOM 873 N N . VAL A 1 110 ? -7.516 8.383 -4.898 1.00 69.00 110 VAL A N 1
ATOM 874 C CA . VAL A 1 110 ? -7.887 9.771 -5.238 1.00 69.00 110 VAL A CA 1
ATOM 875 C C . VAL A 1 110 ? -9.370 9.902 -5.588 1.00 69.00 110 VAL A C 1
ATOM 877 O O . VAL A 1 110 ? -10.013 10.821 -5.090 1.00 69.00 110 VAL A O 1
ATOM 880 N N . PHE A 1 111 ? -9.954 9.000 -6.388 1.00 60.94 111 PHE A N 1
ATOM 881 C CA . PHE A 1 111 ? -11.382 9.072 -6.741 1.00 60.94 111 PHE A CA 1
ATOM 882 C C . PHE A 1 111 ? -12.271 8.872 -5.514 1.00 60.94 111 PHE A C 1
ATOM 884 O O . PHE A 1 111 ? -13.267 9.576 -5.377 1.00 60.94 111 PHE A O 1
ATOM 891 N N . LEU A 1 112 ? -11.914 7.966 -4.594 1.00 61.72 112 LEU A N 1
ATOM 892 C CA . LEU A 1 112 ? -12.679 7.792 -3.356 1.00 61.72 112 LEU A CA 1
ATOM 893 C C . LEU A 1 112 ? -12.515 8.976 -2.403 1.00 61.72 112 LEU A C 1
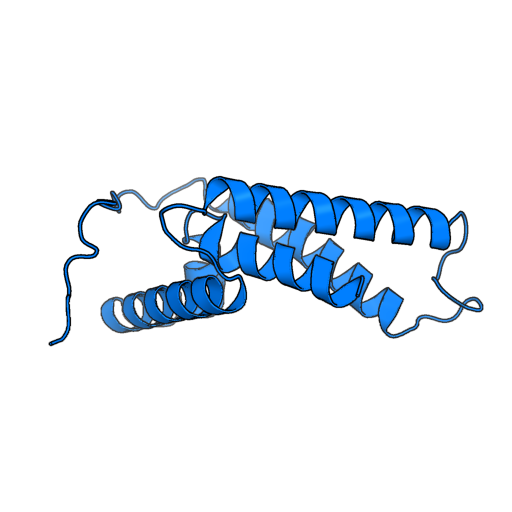ATOM 895 O O . LEU A 1 112 ? -13.496 9.366 -1.777 1.00 61.72 112 LEU A O 1
ATOM 899 N N . SER A 1 113 ? -11.338 9.606 -2.357 1.00 58.94 113 SER A N 1
ATOM 900 C CA . SER A 1 113 ? -11.143 10.851 -1.600 1.00 58.94 113 SER A CA 1
ATOM 901 C C . SER A 1 113 ? -11.959 12.017 -2.178 1.00 58.94 113 SER A C 1
ATOM 903 O O . SER A 1 113 ? -12.497 12.823 -1.427 1.00 58.94 113 SER A O 1
ATOM 905 N N . LEU A 1 114 ? -12.094 12.100 -3.508 1.00 59.41 114 LEU A N 1
ATOM 906 C CA . LEU A 1 114 ? -12.849 13.158 -4.194 1.00 59.41 114 LEU A CA 1
ATOM 907 C C . LEU A 1 114 ? -14.369 12.944 -4.152 1.00 59.41 114 LEU A C 1
ATOM 909 O O . LEU A 1 114 ? -15.122 13.910 -4.074 1.00 59.41 114 LEU A O 1
ATOM 913 N N . LEU A 1 115 ? -14.824 11.690 -4.220 1.00 51.41 115 LEU A N 1
ATOM 914 C CA . LEU A 1 115 ? -16.245 11.332 -4.288 1.00 51.41 115 LEU A CA 1
ATOM 915 C C . LEU A 1 115 ? -16.845 10.956 -2.920 1.00 51.41 115 LEU A C 1
ATOM 917 O O . LEU A 1 115 ? -18.059 10.827 -2.802 1.00 51.41 115 LEU A O 1
ATOM 921 N N . GLY A 1 116 ? -16.012 10.764 -1.893 1.00 52.81 116 GLY A N 1
ATOM 922 C CA . GLY A 1 116 ? -16.415 10.517 -0.503 1.00 52.81 116 GLY A CA 1
ATOM 923 C C . GLY A 1 116 ? -16.624 11.783 0.334 1.00 52.81 116 GLY A C 1
ATOM 924 O O . GLY A 1 116 ? -16.924 11.680 1.515 1.00 52.81 116 GLY A O 1
ATOM 925 N N . GLY A 1 117 ? -16.473 12.974 -0.257 1.00 48.66 117 GLY A N 1
ATOM 926 C CA . GLY A 1 117 ? -16.638 14.257 0.437 1.00 48.66 117 GLY A CA 1
ATOM 927 C C . GLY A 1 117 ? -18.087 14.683 0.708 1.00 48.66 117 GLY A C 1
ATOM 928 O O . GLY A 1 117 ? -18.293 15.761 1.258 1.00 48.66 117 GLY A O 1
ATOM 929 N N . SER A 1 118 ? -19.085 13.883 0.323 1.00 47.62 118 SER A N 1
ATOM 930 C CA . SER A 1 118 ? -20.495 14.160 0.605 1.00 47.62 118 SER A CA 1
ATOM 931 C C . SER A 1 118 ? -21.136 12.918 1.208 1.00 47.62 118 SER A C 1
ATOM 933 O O . SER A 1 118 ? -21.196 11.878 0.558 1.00 47.62 118 SER A O 1
ATOM 935 N N . ASP A 1 119 ? -21.624 13.093 2.430 1.00 46.72 119 ASP A N 1
ATOM 936 C CA . ASP A 1 119 ? -22.595 12.248 3.122 1.00 46.72 119 ASP A CA 1
ATOM 937 C C . ASP A 1 119 ? -22.068 10.905 3.638 1.00 46.72 119 ASP A C 1
ATOM 939 O O . ASP A 1 119 ? -22.384 9.865 3.087 1.00 46.72 119 ASP A O 1
ATOM 943 N N . ASP A 1 120 ? -21.323 10.952 4.744 1.00 45.28 120 ASP A N 1
ATOM 944 C CA . ASP A 1 120 ? -21.392 9.955 5.822 1.00 45.28 120 ASP A CA 1
ATOM 945 C C . ASP A 1 120 ? -20.976 10.667 7.120 1.00 45.28 120 ASP A C 1
ATOM 947 O O . ASP A 1 120 ? -19.825 10.645 7.559 1.00 45.28 120 ASP A O 1
ATOM 951 N N . ALA A 1 121 ? -21.927 11.415 7.683 1.00 47.28 121 ALA A N 1
ATOM 952 C CA . ALA A 1 121 ? -21.833 11.878 9.056 1.00 47.28 121 ALA A CA 1
ATOM 953 C C . ALA A 1 121 ? -21.883 10.662 9.995 1.00 47.28 121 ALA A C 1
ATOM 955 O O . ALA A 1 121 ? -22.694 9.762 9.796 1.00 47.28 121 ALA A O 1
ATOM 956 N N . GLU A 1 122 ? -21.040 10.715 11.027 1.00 50.19 122 GLU A N 1
ATOM 957 C CA . GLU A 1 122 ? -20.949 9.795 12.168 1.00 50.19 122 GLU A CA 1
ATOM 958 C C . GLU A 1 122 ? -20.305 8.430 11.890 1.00 50.19 122 GLU A C 1
ATOM 960 O O . GLU A 1 122 ? -20.972 7.452 11.582 1.00 50.19 122 GLU A O 1
ATOM 965 N N . LEU A 1 123 ? -18.997 8.344 12.148 1.00 51.41 123 LEU A N 1
ATOM 966 C CA . LEU A 1 123 ? -18.476 7.464 13.198 1.00 51.41 123 LEU A CA 1
ATOM 967 C C . LEU A 1 123 ? -17.247 8.157 13.796 1.00 51.41 123 LEU A C 1
ATOM 969 O O . LEU A 1 123 ? -16.149 8.055 13.249 1.00 51.41 123 LEU A O 1
ATOM 973 N N . GLU A 1 124 ? -17.443 8.882 14.900 1.00 41.78 124 GLU A N 1
ATOM 974 C CA . GLU A 1 124 ? -16.345 9.159 15.826 1.00 41.78 124 GLU A CA 1
ATOM 975 C C . GLU A 1 124 ? -15.772 7.794 16.218 1.00 41.78 124 GLU A C 1
ATOM 977 O O . GLU A 1 124 ? -16.434 6.965 16.843 1.00 41.78 124 GLU A O 1
ATOM 982 N N . LEU A 1 125 ? -14.585 7.490 15.698 1.00 48.47 125 LEU A N 1
ATOM 983 C CA . LEU A 1 125 ? -13.808 6.364 16.170 1.00 48.47 125 LEU A CA 1
ATOM 984 C C . LEU A 1 125 ? -13.239 6.827 17.504 1.00 48.47 125 LEU A C 1
ATOM 986 O O . LEU A 1 125 ? -12.249 7.552 17.525 1.00 48.47 125 LEU A O 1
ATOM 990 N N . ASP A 1 126 ? -13.892 6.450 18.599 1.00 41.22 126 ASP A N 1
ATOM 991 C CA . ASP A 1 126 ? -13.243 6.452 19.902 1.00 41.22 126 ASP A CA 1
ATOM 992 C C . ASP A 1 126 ? -11.999 5.558 19.764 1.00 41.22 126 ASP A C 1
ATOM 994 O O . ASP A 1 126 ? -12.091 4.331 19.720 1.00 41.22 126 ASP A O 1
ATOM 998 N N . GLU A 1 127 ? -10.825 6.175 19.622 1.00 51.72 127 GLU A N 1
ATOM 999 C CA . GLU A 1 127 ? -9.524 5.499 19.498 1.00 51.72 127 GLU A CA 1
ATOM 1000 C C . GLU A 1 127 ? -9.090 4.791 20.804 1.00 51.72 127 GLU A C 1
ATOM 1002 O O . GLU A 1 127 ? -7.981 4.259 20.890 1.00 51.72 127 GLU A O 1
ATOM 1007 N N . ASP A 1 128 ? -9.968 4.734 21.810 1.00 46.38 128 ASP A N 1
ATOM 1008 C CA . ASP A 1 128 ? -9.614 4.450 23.201 1.00 46.38 128 ASP A CA 1
ATOM 1009 C C . ASP A 1 128 ? -10.086 3.098 23.763 1.00 46.38 128 ASP A C 1
ATOM 1011 O O . ASP A 1 128 ? -9.855 2.848 24.945 1.00 46.38 128 ASP A O 1
ATOM 1015 N N . ASP A 1 129 ? -10.656 2.174 22.978 1.00 48.72 129 ASP A N 1
ATOM 1016 C CA . ASP A 1 129 ? -11.025 0.848 23.518 1.00 48.72 129 ASP A CA 1
ATOM 1017 C C . ASP A 1 129 ? -10.436 -0.343 22.751 1.00 48.72 129 ASP A C 1
ATOM 1019 O O . ASP A 1 129 ? -11.130 -1.146 22.133 1.00 48.72 129 ASP A O 1
ATOM 1023 N N . ASP A 1 130 ? -9.111 -0.487 22.850 1.00 53.03 130 ASP A N 1
ATOM 1024 C CA . ASP A 1 130 ? -8.442 -1.782 22.657 1.00 53.03 130 ASP A CA 1
ATOM 1025 C C . ASP A 1 130 ? -8.247 -2.502 24.010 1.00 53.03 130 ASP A C 1
ATOM 1027 O O . ASP A 1 130 ? -7.175 -3.050 24.277 1.00 53.03 130 ASP A O 1
ATOM 1031 N N . SER A 1 131 ? -9.255 -2.497 24.890 1.00 46.16 131 SER A N 1
ATOM 1032 C CA . SER A 1 131 ? -9.253 -3.321 26.104 1.00 46.16 131 SER A CA 1
ATOM 1033 C C . SER A 1 131 ? -10.184 -4.526 25.965 1.00 46.16 131 SER A C 1
ATOM 1035 O O . SER A 1 131 ? -11.172 -4.688 26.672 1.00 46.16 131 SER A O 1
ATOM 1037 N N . VAL A 1 132 ? -9.840 -5.442 25.057 1.00 43.03 132 VAL A N 1
ATOM 1038 C CA . VAL A 1 132 ? -10.336 -6.820 25.171 1.00 43.03 132 VAL A CA 1
ATOM 1039 C C . VAL A 1 132 ? -9.145 -7.760 25.227 1.00 43.03 132 VAL A C 1
ATOM 1041 O O . VAL A 1 132 ? -8.728 -8.354 24.234 1.00 43.03 132 VAL A O 1
ATOM 1044 N N . ASP A 1 133 ? -8.580 -7.820 26.430 1.00 36.31 133 ASP A N 1
ATOM 1045 C CA . ASP A 1 133 ? -7.714 -8.900 26.881 1.00 36.31 133 ASP A CA 1
ATOM 1046 C C . ASP A 1 133 ? -8.564 -10.179 26.902 1.00 36.31 133 ASP A C 1
ATOM 1048 O O . ASP A 1 133 ? -9.543 -10.278 27.648 1.00 36.31 133 ASP A O 1
ATOM 1052 N N . TYR A 1 134 ? -8.266 -11.117 26.008 1.00 49.38 134 TYR A N 1
ATOM 1053 C CA . TYR A 1 134 ? -8.799 -12.469 26.116 1.00 49.38 134 TYR A CA 1
ATOM 1054 C C . TYR A 1 134 ? -7.766 -13.279 26.900 1.00 49.38 134 TYR A C 1
ATOM 1056 O O . TYR A 1 134 ? -6.755 -13.682 26.323 1.00 49.38 134 TYR A O 1
ATOM 1064 N N . ASP A 1 135 ? -8.039 -13.453 28.198 1.00 39.78 135 ASP A N 1
ATOM 1065 C CA . ASP A 1 135 ? -7.392 -14.434 29.091 1.00 39.78 135 ASP A CA 1
ATOM 1066 C C . ASP A 1 135 ? -7.250 -15.823 28.427 1.00 39.78 135 ASP A C 1
ATOM 1068 O O . ASP A 1 135 ? -8.227 -16.291 27.784 1.00 39.78 135 ASP A O 1
#

Foldseek 3Di:
DLLVLLVLLLLCCQQPVDPLCLVLVVPPVPDDPVVSVVVSVVSSVVSCVVLVNDPVCPVVSNVVSVVSNVVSVVVQCVQCPVPPDNDDNDHDVVNVSVVVSVCCCVCRVVVCVVVVPDDDPDDPPPVPPPPDDDD

Sequence (135 aa):
MVDSCLADAIIYELWVGSNGTSAHKIYYSDLPWPIGKIMYLKQVHVVKQILGITKENVEIRKEDIYTNANDAFTALSTRSGEQAYFFDNMPTSLDAVFVEHALFTLYVLVFLSLLGGSDDAELELDEDDDSVDYD

Organism: Capsicum annuum (NCBI:txid4072)

Secondary structure (DSSP, 8-state):
-HHHHHHHHHHHIIIIIS-SHHHHHHHTTTS-HHHHHHHHHHHHHHHHHHTT--TTTHHHHHHHHHHHHHHHHHHHHHHHTT-SSSSTTS--HHHHHHHHHHHIIIIIIHHHHHHSSSS-------TT-------

Radius of gyration: 17.64 Å; chains: 1; bounding box: 41×29×55 Å

pLDDT: mean 78.17, std 15.57, range [36.31, 94.12]

InterPro domains:
  IPR050931 Mitochondrial Protein Transport Metaxin [PTHR12289] (1-108)